Protein AF-A0A939AJ91-F1 (afdb_monomer)

Sequence (80 aa):
MLHSSPITTTNPIVAALASIRQEWQEAACGTSLLAMDGNVGLILADLINGLNLPPEVQAEILGADLFREMQDLLDAAPRQ

Radius of gyration: 12.78 Å; Cα contacts (8 Å, |Δi|>4): 50; chains: 1; bounding box: 26×38×27 Å

Mean predicted aligned error: 7.3 Å

Secondary structure (DSSP, 8-state):
---------S-HHHHHHHHHHHHHHHHTTT--TTTSTT-HHHHHHHHHHHTT--HHHHHHHHHHHHHHHHHHHHHHS---

Structure (mmCIF, N/CA/C/O backbone):
data_AF-A0A939AJ91-F1
#
_entry.id   AF-A0A939AJ91-F1
#
loop_
_atom_site.group_PDB
_atom_site.id
_atom_site.type_symbol
_atom_site.label_atom_id
_atom_site.label_alt_id
_atom_site.label_comp_id
_atom_site.label_asym_id
_atom_site.label_entity_id
_atom_site.label_seq_id
_atom_site.pdbx_PDB_ins_code
_atom_site.Cartn_x
_atom_site.Cartn_y
_atom_site.Cartn_z
_atom_site.occupancy
_atom_site.B_iso_or_equiv
_atom_site.auth_seq_id
_atom_site.auth_comp_id
_atom_site.auth_asym_id
_atom_site.auth_atom_id
_atom_site.pdbx_PDB_model_num
ATOM 1 N N . MET A 1 1 ? 14.506 18.367 -4.668 1.00 33.66 1 MET A N 1
ATOM 2 C CA . MET A 1 1 ? 13.810 18.286 -3.368 1.00 33.66 1 MET A CA 1
ATOM 3 C C . MET A 1 1 ? 12.383 17.854 -3.661 1.00 33.66 1 MET A C 1
ATOM 5 O O . MET A 1 1 ? 11.598 18.675 -4.121 1.00 33.66 1 MET A O 1
ATOM 9 N N . LEU A 1 2 ? 12.100 16.554 -3.558 1.00 42.75 2 LEU A N 1
ATOM 10 C CA . LEU A 1 2 ? 10.751 16.020 -3.755 1.00 42.75 2 LEU A CA 1
ATOM 11 C C . LEU A 1 2 ? 9.986 16.230 -2.446 1.00 42.75 2 LEU A C 1
ATOM 13 O O . LEU A 1 2 ? 10.475 15.867 -1.381 1.00 42.75 2 LEU A O 1
ATOM 17 N N . HIS A 1 3 ? 8.856 16.925 -2.527 1.00 42.19 3 HIS A N 1
ATOM 18 C CA . HIS A 1 3 ? 8.005 17.220 -1.382 1.00 42.19 3 HIS A CA 1
ATOM 19 C C . HIS A 1 3 ? 7.096 16.015 -1.140 1.00 42.19 3 HIS A C 1
ATOM 21 O O . HIS A 1 3 ? 6.125 15.830 -1.871 1.00 42.19 3 HIS A O 1
ATOM 27 N N . SER A 1 4 ? 7.403 15.202 -0.132 1.00 52.84 4 SER A N 1
ATOM 28 C CA . SER A 1 4 ? 6.487 14.170 0.354 1.00 52.84 4 SER A CA 1
ATOM 29 C C . SER A 1 4 ? 5.355 14.868 1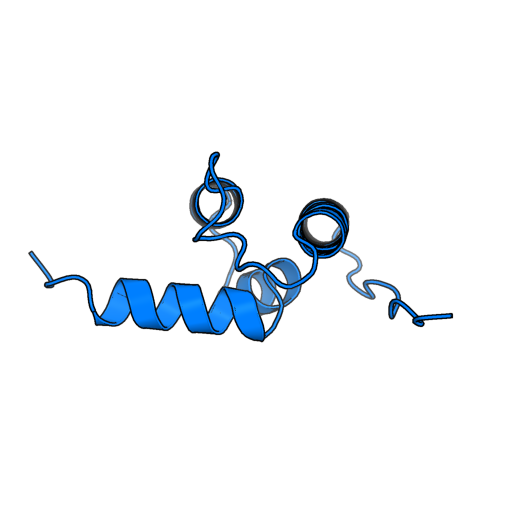.111 1.00 52.84 4 SER A C 1
ATOM 31 O O . SER A 1 4 ? 5.587 15.530 2.124 1.00 52.84 4 SER A O 1
ATOM 33 N N . SER A 1 5 ? 4.130 14.806 0.586 1.00 54.47 5 SER A N 1
ATOM 34 C CA . SER A 1 5 ? 2.951 15.307 1.295 1.00 54.47 5 SER A CA 1
ATOM 35 C C . SER A 1 5 ? 2.797 14.549 2.621 1.00 54.47 5 SER A C 1
ATOM 37 O O . SER A 1 5 ? 2.896 13.320 2.618 1.00 54.47 5 SER A O 1
ATOM 39 N N . PRO A 1 6 ? 2.573 15.241 3.754 1.00 55.09 6 PRO A N 1
ATOM 40 C CA . PRO A 1 6 ? 2.386 14.573 5.034 1.00 55.09 6 PRO A CA 1
ATOM 41 C C . PRO A 1 6 ? 1.149 13.676 4.967 1.00 55.09 6 PRO A C 1
ATOM 43 O O . PRO A 1 6 ? 0.118 14.077 4.429 1.00 55.09 6 PRO A O 1
ATOM 46 N N . ILE A 1 7 ? 1.247 12.466 5.518 1.00 58.88 7 ILE A N 1
ATOM 47 C CA . ILE A 1 7 ? 0.100 11.566 5.650 1.00 58.88 7 ILE A CA 1
ATOM 48 C C . ILE A 1 7 ? -0.845 12.209 6.676 1.00 58.88 7 ILE A C 1
ATOM 50 O O . ILE A 1 7 ? -0.511 12.314 7.853 1.00 58.88 7 ILE A O 1
ATOM 54 N N . THR A 1 8 ? -1.995 12.712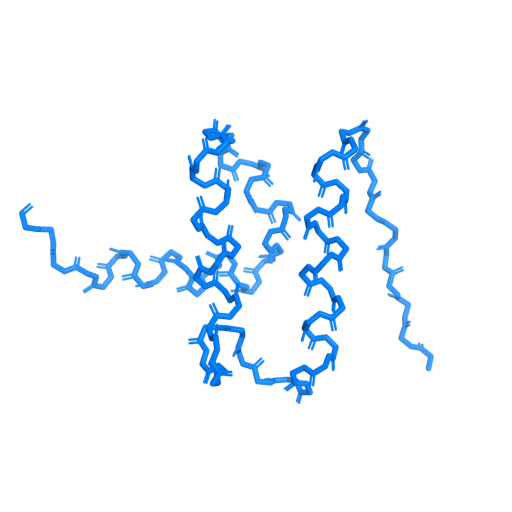 6.225 1.00 59.34 8 THR A N 1
ATOM 55 C CA . THR A 1 8 ? -2.931 13.507 7.044 1.00 59.34 8 THR A CA 1
ATOM 56 C C . THR A 1 8 ? -3.918 12.669 7.864 1.00 59.34 8 THR A C 1
ATOM 58 O O . THR A 1 8 ? -4.833 13.222 8.472 1.00 59.34 8 THR A O 1
ATOM 61 N N . THR A 1 9 ? -3.760 11.346 7.892 1.00 64.81 9 THR A N 1
ATOM 62 C CA . THR A 1 9 ? -4.645 10.449 8.642 1.00 64.81 9 THR A CA 1
ATOM 63 C C . THR A 1 9 ? -4.433 10.576 10.155 1.00 64.81 9 THR A C 1
ATOM 65 O O . THR A 1 9 ? -3.306 10.590 10.648 1.00 64.81 9 THR A O 1
ATOM 68 N N . THR A 1 10 ? -5.517 10.624 10.932 1.00 69.94 10 THR A N 1
ATOM 69 C CA . THR A 1 10 ? -5.449 10.594 12.406 1.00 69.94 10 THR A CA 1
ATOM 70 C C . THR A 1 10 ? -5.282 9.179 12.963 1.00 69.94 10 THR A C 1
ATOM 72 O O . THR A 1 10 ? -5.121 9.014 14.171 1.00 69.94 10 THR A O 1
ATOM 75 N N . ASN A 1 11 ? -5.344 8.146 12.113 1.00 84.25 11 ASN A N 1
ATOM 76 C CA . ASN A 1 11 ? -5.163 6.762 12.532 1.00 84.25 11 ASN A CA 1
ATOM 77 C C . ASN A 1 11 ? -3.667 6.383 12.492 1.00 84.25 11 ASN A C 1
ATOM 79 O O . ASN A 1 11 ? -3.098 6.258 11.407 1.00 84.25 11 ASN A O 1
ATOM 83 N N . PRO A 1 12 ? -3.014 6.145 13.645 1.00 84.06 12 PRO A N 1
ATOM 84 C CA . PRO A 1 12 ? -1.572 5.904 13.695 1.00 84.06 12 PRO A CA 1
ATOM 85 C C . PRO A 1 12 ? -1.138 4.643 12.933 1.00 84.06 12 PRO A C 1
ATOM 87 O O . PRO A 1 12 ? -0.016 4.593 12.439 1.00 84.06 12 PRO A O 1
ATOM 90 N N . ILE A 1 13 ? -2.018 3.645 12.796 1.00 86.00 13 ILE A N 1
ATOM 91 C CA . ILE A 1 13 ? -1.731 2.422 12.031 1.00 86.00 13 ILE A CA 1
ATOM 92 C C . ILE A 1 13 ? -1.689 2.736 10.534 1.00 86.00 13 ILE A C 1
ATOM 94 O O . ILE A 1 13 ? -0.771 2.311 9.838 1.00 86.00 13 ILE A O 1
ATOM 98 N N . VAL A 1 14 ? -2.650 3.525 10.050 1.00 87.94 14 VAL A N 1
ATOM 99 C CA . VAL A 1 14 ? -2.707 3.968 8.648 1.00 87.94 14 VAL A CA 1
ATOM 100 C C . VAL A 1 14 ? -1.477 4.813 8.325 1.00 87.94 14 VAL A C 1
ATOM 102 O O . VAL A 1 14 ? -0.820 4.568 7.317 1.00 87.94 14 VAL A O 1
ATOM 105 N N . ALA A 1 15 ? -1.112 5.739 9.218 1.00 86.69 15 ALA A N 1
ATOM 106 C CA . ALA A 1 15 ? 0.084 6.562 9.064 1.00 86.69 15 ALA A CA 1
ATOM 107 C C . ALA A 1 15 ? 1.359 5.711 8.988 1.00 86.69 15 ALA A C 1
ATOM 109 O O . ALA A 1 15 ? 2.156 5.885 8.071 1.00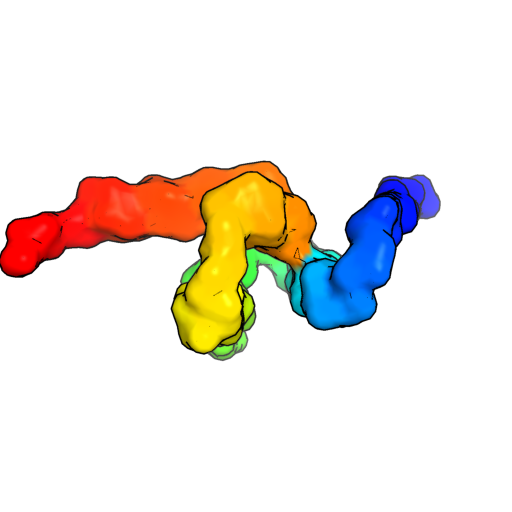 86.69 15 ALA A O 1
ATOM 110 N N . ALA A 1 16 ? 1.528 4.747 9.898 1.00 89.75 16 ALA A N 1
ATOM 111 C CA . ALA A 1 16 ? 2.700 3.877 9.914 1.00 89.75 16 ALA A CA 1
ATOM 112 C C . ALA A 1 16 ? 2.810 3.016 8.646 1.00 89.75 16 ALA A C 1
ATOM 114 O O . ALA A 1 16 ? 3.881 2.941 8.047 1.00 89.75 16 ALA A O 1
ATOM 115 N N . LEU A 1 17 ? 1.712 2.397 8.201 1.00 90.38 17 LEU A N 1
ATOM 116 C CA . LEU A 1 17 ? 1.711 1.566 6.993 1.00 90.38 17 LEU A CA 1
ATOM 117 C C . LEU A 1 17 ? 1.973 2.395 5.730 1.00 90.38 17 LEU A C 1
ATOM 119 O O . LEU A 1 17 ? 2.732 1.969 4.859 1.00 90.38 17 LEU A O 1
ATOM 123 N N . ALA A 1 18 ? 1.398 3.597 5.647 1.00 90.38 18 ALA A N 1
ATOM 124 C CA . ALA A 1 18 ? 1.659 4.522 4.552 1.00 90.38 18 ALA A CA 1
ATOM 125 C C . ALA A 1 18 ? 3.123 4.997 4.538 1.00 90.38 18 ALA A C 1
ATOM 127 O O . ALA A 1 18 ? 3.711 5.083 3.460 1.00 90.38 18 ALA A O 1
ATOM 128 N N . SER A 1 19 ? 3.731 5.258 5.701 1.00 91.06 19 SER A N 1
ATOM 129 C CA . SER A 1 19 ? 5.160 5.590 5.808 1.00 91.06 19 SER A CA 1
ATOM 130 C C . SER A 1 19 ? 6.045 4.436 5.348 1.00 91.06 19 SER A C 1
ATOM 132 O O . SER A 1 19 ? 6.897 4.649 4.491 1.00 91.06 19 SER A O 1
ATOM 134 N N . ILE A 1 20 ? 5.785 3.211 5.822 1.00 90.81 20 ILE A N 1
ATOM 135 C CA . ILE A 1 20 ? 6.509 2.011 5.376 1.00 90.81 20 ILE A CA 1
ATOM 136 C C . ILE A 1 20 ? 6.430 1.898 3.852 1.00 90.81 20 ILE A C 1
ATOM 138 O O . ILE A 1 20 ? 7.456 1.770 3.188 1.00 90.81 20 ILE A O 1
ATOM 142 N N . ARG A 1 21 ? 5.230 2.007 3.269 1.00 92.50 21 ARG A N 1
ATOM 143 C CA . ARG A 1 21 ? 5.082 1.987 1.811 1.00 92.50 21 ARG A CA 1
ATOM 144 C C . ARG A 1 21 ? 5.927 3.073 1.136 1.00 92.50 21 ARG A C 1
ATOM 146 O O . ARG A 1 21 ? 6.592 2.765 0.152 1.00 92.50 21 ARG A O 1
ATOM 153 N N . GLN A 1 22 ? 5.891 4.322 1.611 1.00 90.94 22 GLN A N 1
ATOM 154 C CA . GLN A 1 22 ? 6.666 5.419 1.011 1.00 90.94 22 GLN A CA 1
ATOM 155 C C . GLN A 1 22 ? 8.167 5.132 1.021 1.00 90.94 22 GLN A C 1
ATOM 157 O O . GLN A 1 22 ? 8.799 5.247 -0.024 1.00 90.94 22 GLN A O 1
ATOM 162 N N . GLU A 1 23 ? 8.711 4.696 2.155 1.00 90.69 23 GLU A N 1
ATOM 163 C CA . GLU A 1 23 ? 10.136 4.375 2.299 1.00 90.69 23 GLU A CA 1
ATOM 164 C C . GLU A 1 23 ? 10.577 3.298 1.300 1.00 90.69 23 GLU A C 1
ATOM 166 O O . GLU A 1 23 ? 11.598 3.434 0.624 1.00 90.69 23 GLU A O 1
ATOM 171 N N . TRP A 1 24 ? 9.771 2.247 1.138 1.00 90.75 24 TRP A N 1
ATOM 172 C CA . TRP A 1 24 ? 10.053 1.200 0.159 1.00 90.75 24 TRP A CA 1
ATOM 173 C C . TRP A 1 24 ? 9.877 1.676 -1.280 1.00 90.75 24 TRP A C 1
ATOM 175 O O . TRP A 1 24 ? 10.672 1.305 -2.139 1.00 90.75 24 TRP A O 1
ATOM 185 N N . GLN A 1 25 ? 8.882 2.520 -1.560 1.00 88.75 25 GLN A N 1
ATOM 186 C CA . GLN A 1 25 ? 8.682 3.100 -2.889 1.00 88.75 25 GLN A CA 1
ATOM 187 C C . GLN A 1 25 ? 9.877 3.969 -3.306 1.00 88.75 25 GLN A C 1
ATOM 189 O O . GLN A 1 25 ? 10.300 3.931 -4.462 1.00 88.75 25 GLN A O 1
ATOM 194 N N . GLU A 1 26 ? 10.436 4.731 -2.365 1.00 89.25 26 GLU A N 1
ATOM 195 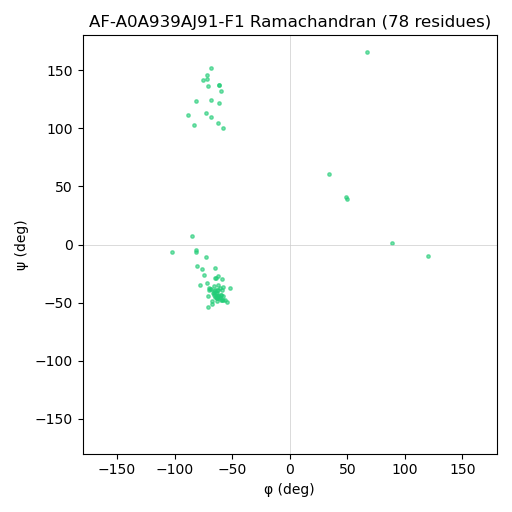C CA . GLU A 1 26 ? 11.655 5.513 -2.569 1.00 89.25 26 GLU A CA 1
ATOM 196 C C . GLU A 1 26 ? 12.859 4.598 -2.826 1.00 89.25 26 GLU A C 1
ATOM 198 O O . GLU A 1 26 ? 13.604 4.817 -3.784 1.00 89.25 26 GLU A O 1
ATOM 203 N N . ALA A 1 27 ? 13.010 3.526 -2.042 1.00 87.50 27 ALA A N 1
ATOM 204 C CA . ALA A 1 27 ? 14.076 2.539 -2.221 1.00 87.50 27 ALA A CA 1
ATOM 205 C C . ALA A 1 27 ? 13.970 1.755 -3.544 1.00 87.50 27 ALA A C 1
ATOM 207 O O . ALA A 1 27 ? 14.986 1.331 -4.096 1.00 87.50 27 ALA A O 1
ATOM 208 N N . ALA A 1 28 ? 12.758 1.581 -4.076 1.00 86.75 28 ALA A N 1
ATOM 209 C CA . ALA A 1 28 ? 12.499 0.867 -5.322 1.00 86.75 28 ALA A CA 1
ATOM 210 C C . ALA A 1 28 ? 12.943 1.633 -6.582 1.00 86.75 28 ALA A C 1
ATOM 212 O O . ALA A 1 28 ? 12.945 1.061 -7.676 1.00 86.75 28 ALA A O 1
ATOM 213 N N . CYS A 1 29 ? 13.302 2.920 -6.462 1.00 84.88 29 CYS A N 1
ATOM 214 C CA . CYS A 1 29 ? 13.768 3.769 -7.566 1.00 84.88 29 CYS A CA 1
ATOM 215 C C . CYS A 1 29 ? 12.855 3.729 -8.811 1.00 84.88 29 CYS A C 1
ATOM 217 O O . CYS A 1 29 ? 13.333 3.716 -9.945 1.00 84.88 29 CYS A O 1
ATOM 219 N N . GLY A 1 30 ? 11.534 3.700 -8.605 1.00 82.81 30 GLY A N 1
ATOM 220 C CA . GLY A 1 30 ? 10.537 3.651 -9.684 1.00 82.81 30 GLY A CA 1
ATOM 221 C C . GLY A 1 30 ? 10.159 2.243 -10.159 1.00 82.81 30 GLY A C 1
ATOM 222 O O . GLY A 1 30 ? 9.318 2.111 -11.044 1.00 82.81 30 GLY A O 1
ATOM 223 N N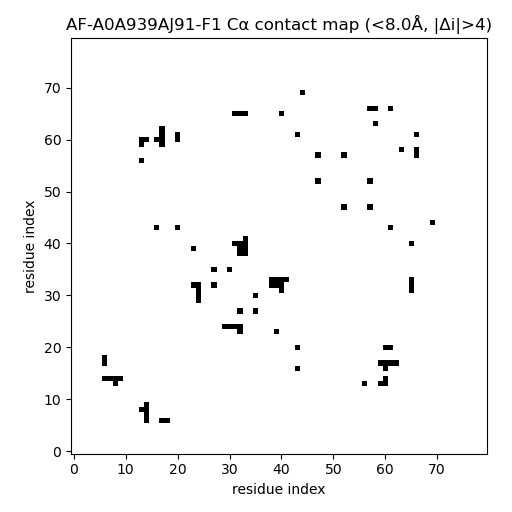 . THR A 1 31 ? 10.729 1.195 -9.563 1.00 86.06 31 THR A N 1
ATOM 224 C CA . THR A 1 31 ? 10.259 -0.187 -9.741 1.00 86.06 31 THR A CA 1
ATOM 225 C C . THR A 1 31 ? 8.975 -0.401 -8.938 1.00 86.06 31 THR A C 1
ATOM 227 O O . THR A 1 31 ? 8.847 0.110 -7.825 1.00 86.06 31 THR A O 1
ATOM 230 N N . SER A 1 32 ? 8.019 -1.159 -9.482 1.00 84.94 32 SER A N 1
ATOM 231 C CA . SER A 1 32 ? 6.808 -1.532 -8.741 1.00 84.94 32 SER A CA 1
ATOM 232 C C . SER A 1 32 ? 7.160 -2.351 -7.495 1.00 84.94 32 SER A C 1
ATOM 234 O O . SER A 1 32 ? 7.960 -3.287 -7.564 1.00 84.94 32 SER A O 1
ATOM 236 N N . LEU A 1 33 ? 6.507 -2.050 -6.365 1.00 88.06 33 LEU A N 1
ATOM 237 C CA . LEU A 1 33 ? 6.648 -2.828 -5.128 1.00 88.06 33 LEU A CA 1
ATOM 238 C C . LEU A 1 33 ? 6.116 -4.261 -5.262 1.00 88.06 33 LEU A C 1
ATOM 240 O O . LEU A 1 33 ? 6.523 -5.127 -4.486 1.00 88.06 33 LEU A O 1
ATOM 244 N N . LEU A 1 34 ? 5.250 -4.520 -6.249 1.00 86.38 34 LEU A N 1
ATOM 245 C CA . LEU A 1 34 ? 4.790 -5.865 -6.599 1.00 86.38 34 LEU A CA 1
ATOM 246 C C . LEU A 1 34 ? 5.802 -6.633 -7.462 1.00 86.38 34 LEU A C 1
ATOM 248 O O . LEU A 1 34 ? 5.727 -7.856 -7.548 1.00 86.38 34 LEU A O 1
ATOM 252 N N . ALA A 1 35 ? 6.746 -5.930 -8.093 1.00 83.75 35 ALA A N 1
ATOM 253 C CA . ALA A 1 35 ? 7.750 -6.495 -8.993 1.00 83.75 35 ALA A CA 1
ATOM 254 C C . ALA A 1 35 ? 9.147 -6.640 -8.359 1.00 83.75 35 ALA A C 1
ATOM 256 O O . ALA A 1 35 ? 10.043 -7.196 -8.990 1.00 83.75 35 ALA A O 1
ATOM 257 N N . MET A 1 36 ? 9.359 -6.138 -7.137 1.00 82.19 36 MET A N 1
ATOM 258 C CA . MET A 1 36 ? 10.635 -6.275 -6.426 1.00 82.19 36 MET A CA 1
ATOM 259 C C . MET A 1 36 ? 10.877 -7.706 -5.928 1.00 82.19 36 MET A C 1
ATOM 261 O O . MET A 1 36 ? 9.958 -8.371 -5.444 1.00 82.19 36 MET A O 1
ATOM 265 N N . ASP A 1 37 ? 12.144 -8.132 -5.932 1.00 65.44 37 ASP A N 1
ATOM 266 C CA . ASP A 1 37 ? 12.595 -9.334 -5.224 1.00 65.44 37 ASP A CA 1
ATOM 267 C C . ASP A 1 37 ? 12.368 -9.152 -3.712 1.00 65.44 37 ASP A C 1
ATOM 269 O O . ASP A 1 37 ? 13.058 -8.381 -3.046 1.00 65.44 37 ASP A O 1
ATOM 273 N N . GLY A 1 38 ? 11.334 -9.813 -3.182 1.00 68.69 38 GLY A N 1
ATOM 274 C CA . GLY A 1 38 ? 10.830 -9.645 -1.809 1.00 68.69 38 GLY A CA 1
ATOM 275 C C . GLY A 1 38 ? 9.369 -9.185 -1.718 1.00 68.69 38 GLY A C 1
ATOM 276 O O . GLY A 1 38 ? 8.801 -9.224 -0.632 1.00 68.69 38 GLY A O 1
ATOM 277 N N . ASN A 1 39 ? 8.768 -8.791 -2.848 1.00 78.38 39 ASN A N 1
ATOM 278 C CA . ASN A 1 39 ? 7.365 -8.413 -3.043 1.00 78.38 39 ASN A CA 1
ATOM 279 C C . ASN A 1 39 ? 6.716 -7.695 -1.845 1.00 78.38 39 ASN A C 1
ATOM 281 O O . ASN A 1 39 ? 5.735 -8.148 -1.251 1.00 78.38 39 ASN A O 1
ATOM 285 N N . VAL A 1 40 ? 7.290 -6.545 -1.487 1.00 83.19 40 VAL A N 1
ATOM 286 C CA . VAL A 1 40 ? 6.791 -5.697 -0.394 1.00 83.19 40 VAL A CA 1
ATOM 287 C C . VAL A 1 40 ? 5.343 -5.261 -0.649 1.00 83.19 40 VAL A C 1
ATOM 289 O O . VAL A 1 40 ? 4.578 -5.099 0.300 1.00 83.19 40 VAL A O 1
ATOM 292 N N . GLY A 1 41 ? 4.938 -5.137 -1.919 1.00 82.44 41 GLY A N 1
ATOM 293 C CA . GLY A 1 41 ? 3.552 -4.869 -2.296 1.00 82.44 41 GLY A CA 1
ATOM 294 C C . GLY A 1 41 ? 2.580 -5.948 -1.805 1.00 82.44 41 GLY A C 1
ATOM 295 O O . GLY A 1 41 ? 1.547 -5.606 -1.235 1.00 82.44 41 GLY A O 1
ATOM 296 N N . LEU A 1 42 ? 2.926 -7.234 -1.935 1.00 85.81 42 LEU A N 1
ATOM 297 C CA . LEU A 1 42 ? 2.106 -8.335 -1.413 1.00 85.81 42 LEU A CA 1
ATOM 298 C C . LEU A 1 42 ? 2.084 -8.375 0.117 1.00 85.81 42 LEU A C 1
ATOM 300 O O . LEU A 1 42 ? 1.035 -8.616 0.702 1.00 85.81 42 LEU A O 1
ATOM 304 N N . ILE A 1 43 ? 3.207 -8.087 0.780 1.00 88.00 43 ILE A N 1
ATOM 305 C CA . ILE A 1 43 ? 3.251 -8.036 2.251 1.00 88.00 43 ILE A CA 1
ATOM 306 C C . ILE A 1 43 ? 2.321 -6.933 2.779 1.00 88.00 43 ILE A C 1
ATOM 308 O O . ILE A 1 43 ? 1.560 -7.154 3.723 1.00 88.00 43 ILE A O 1
ATOM 312 N N . LEU A 1 44 ? 2.355 -5.748 2.162 1.00 87.25 44 LEU A N 1
ATOM 313 C CA . LEU A 1 44 ? 1.451 -4.646 2.500 1.00 87.25 44 LEU A CA 1
ATOM 314 C C . LEU A 1 44 ? -0.011 -5.011 2.220 1.00 87.25 44 LEU A C 1
ATOM 316 O O . LEU A 1 44 ? -0.870 -4.730 3.054 1.00 87.25 44 LEU A O 1
ATOM 320 N N . ALA A 1 45 ? -0.289 -5.669 1.093 1.00 85.00 45 ALA A N 1
ATOM 321 C CA . ALA A 1 45 ? -1.621 -6.163 0.758 1.00 85.00 45 ALA A CA 1
ATOM 322 C C . ALA A 1 45 ? -2.163 -7.131 1.824 1.00 85.00 45 ALA A C 1
ATOM 324 O O . ALA A 1 45 ? -3.285 -6.958 2.303 1.00 85.00 45 ALA A O 1
ATOM 325 N N . ASP A 1 46 ? -1.355 -8.102 2.252 1.00 87.25 46 ASP A N 1
ATOM 326 C CA . ASP A 1 46 ? -1.730 -9.078 3.279 1.00 87.25 46 ASP A CA 1
ATOM 327 C C . ASP A 1 46 ? -1.987 -8.421 4.638 1.00 87.25 46 ASP A C 1
ATOM 329 O O . ASP A 1 46 ? -2.964 -8.749 5.313 1.00 87.25 46 ASP A O 1
ATOM 333 N N . LEU A 1 47 ? -1.156 -7.454 5.035 1.00 86.69 47 LEU A N 1
ATOM 334 C CA . LEU A 1 47 ? -1.345 -6.689 6.272 1.00 86.69 47 LEU A CA 1
ATOM 335 C C . LEU A 1 47 ? -2.661 -5.905 6.259 1.00 86.69 47 LEU A C 1
ATOM 337 O O . LEU A 1 47 ? -3.413 -5.937 7.232 1.00 86.69 47 LEU A O 1
ATOM 341 N N . ILE A 1 48 ? -2.959 -5.217 5.159 1.00 87.00 48 ILE A N 1
ATOM 342 C CA . ILE A 1 48 ? -4.182 -4.420 5.009 1.00 87.00 48 ILE A CA 1
ATOM 343 C C . ILE A 1 48 ? -5.426 -5.318 5.014 1.00 87.00 48 ILE A C 1
ATOM 345 O O . ILE A 1 48 ? -6.409 -4.998 5.690 1.00 87.00 48 ILE A O 1
ATOM 349 N N . ASN A 1 49 ? -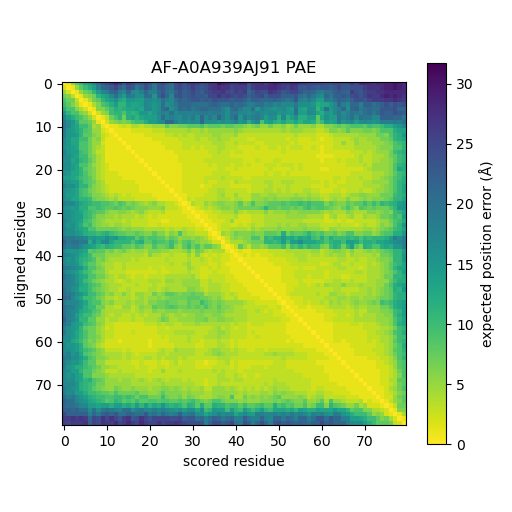5.363 -6.460 4.323 1.00 84.81 49 ASN A N 1
ATOM 350 C CA . ASN A 1 49 ? -6.424 -7.466 4.313 1.00 84.81 49 ASN A CA 1
ATOM 351 C C . ASN A 1 49 ? -6.641 -8.077 5.704 1.00 84.81 49 ASN A C 1
ATOM 353 O O . ASN A 1 49 ? -7.778 -8.179 6.163 1.00 84.81 49 ASN A O 1
ATOM 357 N N . GLY A 1 50 ? -5.567 -8.434 6.414 1.00 85.12 50 GLY A N 1
ATOM 358 C CA . GLY A 1 50 ? -5.636 -8.992 7.767 1.00 85.12 50 GLY A CA 1
ATOM 359 C C . GLY A 1 50 ? -6.207 -8.020 8.804 1.00 85.12 50 GLY A C 1
ATOM 360 O O . GLY A 1 50 ? -6.840 -8.445 9.769 1.00 85.12 50 GLY A O 1
ATOM 361 N N . LEU A 1 51 ? -6.036 -6.714 8.589 1.00 86.12 51 LEU A N 1
ATOM 362 C CA . LEU A 1 51 ? -6.627 -5.657 9.414 1.00 86.12 51 LEU A CA 1
ATOM 363 C C . LEU A 1 51 ? -8.090 -5.343 9.051 1.00 86.12 51 LEU A C 1
ATOM 365 O O . LEU A 1 51 ? -8.718 -4.538 9.740 1.00 86.12 51 LEU A O 1
ATOM 369 N N . ASN A 1 52 ? -8.635 -5.972 8.002 1.00 86.12 52 ASN A N 1
ATOM 370 C CA . ASN A 1 52 ? -9.994 -5.766 7.493 1.00 86.12 52 ASN A CA 1
ATOM 371 C C . ASN A 1 52 ? -10.339 -4.275 7.303 1.00 86.12 52 ASN A C 1
ATOM 373 O O . ASN A 1 52 ? -11.423 -3.812 7.671 1.00 86.12 52 ASN A O 1
ATOM 377 N N . LEU A 1 53 ? -9.375 -3.504 6.788 1.00 85.00 53 LEU A N 1
ATOM 378 C CA . LEU A 1 53 ? -9.528 -2.064 6.587 1.00 85.00 53 LEU A CA 1
ATOM 379 C C . LEU A 1 53 ? -10.489 -1.790 5.422 1.00 85.00 53 LEU A C 1
ATOM 381 O O . LEU A 1 53 ? -10.447 -2.507 4.420 1.00 85.00 53 LEU A O 1
ATOM 385 N N . PRO A 1 54 ? -11.338 -0.754 5.511 1.00 85.56 54 PRO A N 1
ATOM 386 C CA . PRO A 1 54 ? -12.263 -0.430 4.435 1.00 85.56 54 PRO A CA 1
ATOM 387 C C . PRO A 1 54 ? -11.503 0.083 3.196 1.00 85.56 54 PRO A C 1
ATOM 389 O O . PRO A 1 54 ? -10.424 0.667 3.353 1.00 85.56 54 PRO A O 1
ATOM 392 N N . PRO A 1 55 ? -12.040 -0.101 1.973 1.00 84.44 55 PRO A N 1
ATOM 393 C CA . PRO A 1 55 ? -11.348 0.207 0.716 1.00 84.44 55 PRO A CA 1
ATOM 394 C C . PRO A 1 55 ? -10.769 1.624 0.642 1.00 84.44 55 PRO A C 1
ATOM 396 O O . PRO A 1 55 ? -9.662 1.808 0.142 1.00 84.44 55 PRO A O 1
ATOM 399 N N . GLU A 1 56 ? -11.469 2.620 1.191 1.00 86.62 56 GLU A N 1
ATOM 400 C CA . GLU A 1 56 ? -10.988 4.003 1.253 1.00 86.62 56 GLU A CA 1
ATOM 401 C C . GLU A 1 56 ? -9.681 4.153 2.048 1.00 86.62 56 GLU A C 1
ATOM 403 O O . GLU A 1 56 ? -8.795 4.907 1.649 1.00 86.62 56 GLU A O 1
ATOM 408 N N . VAL A 1 57 ? -9.522 3.390 3.132 1.00 87.62 57 VAL A N 1
ATOM 409 C CA . VAL A 1 57 ? -8.309 3.382 3.960 1.00 87.62 57 VAL A CA 1
ATOM 410 C C . VAL A 1 57 ? -7.207 2.569 3.286 1.00 87.62 57 VAL A C 1
ATOM 412 O O . VAL A 1 57 ? -6.036 2.938 3.362 1.00 87.62 57 VAL A O 1
ATOM 415 N N . GLN A 1 58 ? -7.557 1.488 2.585 1.00 88.69 58 GLN A N 1
ATOM 416 C CA . GLN A 1 58 ? -6.580 0.725 1.802 1.00 88.69 58 GLN A CA 1
ATOM 417 C C . GLN A 1 58 ? -5.940 1.600 0.721 1.00 88.69 58 GLN A C 1
ATOM 419 O O . GLN A 1 58 ? -4.718 1.607 0.580 1.00 88.69 58 GLN A O 1
ATOM 424 N N . ALA A 1 59 ? -6.755 2.383 0.008 1.00 88.00 59 ALA A N 1
ATOM 425 C CA . ALA A 1 59 ? -6.290 3.321 -1.007 1.00 88.00 59 ALA A CA 1
ATOM 426 C C . ALA A 1 59 ? -5.382 4.416 -0.420 1.00 88.00 59 ALA A C 1
ATOM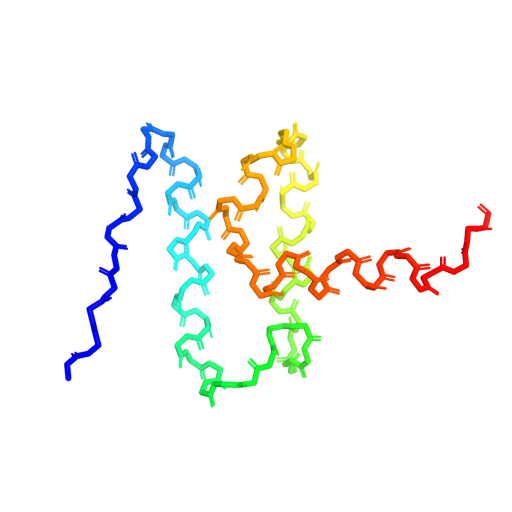 428 O O . ALA A 1 59 ? -4.413 4.818 -1.063 1.00 88.00 59 ALA A O 1
ATOM 429 N N . GLU A 1 60 ? -5.648 4.868 0.809 1.00 89.50 60 GLU A N 1
ATOM 430 C CA . GLU A 1 60 ? -4.783 5.819 1.515 1.00 89.50 60 GLU A CA 1
ATOM 431 C C . GLU A 1 60 ? -3.410 5.212 1.854 1.00 89.50 60 GLU A C 1
ATOM 433 O O . GLU A 1 60 ? -2.377 5.847 1.630 1.00 89.50 60 GLU A O 1
ATOM 438 N N . ILE A 1 61 ? -3.382 3.968 2.341 1.00 89.38 61 ILE A N 1
ATOM 439 C CA . ILE A 1 61 ? -2.137 3.271 2.697 1.00 89.38 61 ILE A CA 1
ATOM 440 C C . ILE A 1 61 ? -1.310 2.966 1.450 1.00 89.38 61 ILE A C 1
ATOM 442 O O . ILE A 1 61 ? -0.120 3.287 1.402 1.00 89.38 61 ILE A O 1
ATOM 446 N N . LEU A 1 62 ? -1.942 2.351 0.449 1.00 89.25 62 LEU A N 1
ATOM 447 C CA . LEU A 1 62 ? -1.298 1.871 -0.773 1.00 89.25 62 LEU A CA 1
ATOM 448 C C . LEU A 1 62 ? -0.941 3.020 -1.723 1.00 89.25 62 LEU A C 1
ATOM 450 O O . LEU A 1 62 ? 0.011 2.915 -2.490 1.00 89.25 62 LEU A O 1
ATOM 454 N N . GLY A 1 63 ? -1.649 4.146 -1.656 1.00 88.19 63 GLY A N 1
ATOM 455 C CA . GLY A 1 63 ? -1.528 5.204 -2.652 1.00 88.19 63 GLY A CA 1
ATOM 456 C C . GLY A 1 63 ? -2.061 4.770 -4.023 1.00 88.19 63 GLY A C 1
ATOM 457 O O . GLY A 1 63 ? -2.300 3.594 -4.286 1.00 88.19 63 GLY A O 1
ATOM 458 N N . ALA A 1 64 ? -2.262 5.740 -4.917 1.00 86.56 64 ALA A N 1
ATOM 459 C CA . ALA A 1 64 ? -3.000 5.520 -6.162 1.00 86.56 64 ALA A CA 1
ATOM 460 C C . ALA A 1 64 ? -2.385 4.445 -7.081 1.00 86.56 64 ALA A C 1
ATOM 462 O O . ALA A 1 64 ? -3.119 3.613 -7.610 1.00 86.56 64 ALA A O 1
ATOM 463 N N . ASP A 1 65 ? -1.061 4.451 -7.259 1.00 87.94 65 ASP A N 1
ATOM 464 C CA . ASP A 1 65 ? -0.393 3.560 -8.214 1.00 87.94 65 ASP A CA 1
ATOM 465 C C . ASP A 1 65 ? -0.411 2.100 -7.751 1.00 87.94 65 ASP A C 1
ATOM 467 O O . ASP A 1 65 ? -0.942 1.244 -8.456 1.00 87.94 65 ASP A O 1
ATOM 471 N N . LEU A 1 66 ? 0.070 1.822 -6.534 1.00 86.56 66 LEU A N 1
ATOM 472 C CA . LEU A 1 66 ? 0.088 0.462 -5.987 1.00 86.56 66 LEU A CA 1
ATOM 473 C C . LEU A 1 66 ? -1.331 -0.080 -5.764 1.00 86.56 66 LEU A C 1
ATOM 475 O O . LEU A 1 66 ? -1.578 -1.260 -6.002 1.00 86.56 66 LEU A O 1
ATOM 479 N N . PHE A 1 67 ? -2.280 0.770 -5.355 1.00 89.44 67 PHE A N 1
ATOM 480 C CA . PHE A 1 67 ? -3.682 0.368 -5.218 1.00 89.44 67 PHE A CA 1
ATOM 481 C C . PHE A 1 67 ? -4.296 -0.040 -6.561 1.00 89.44 67 PHE A C 1
ATOM 483 O O . PHE A 1 67 ? -5.066 -0.999 -6.617 1.00 89.44 67 PHE A O 1
ATOM 490 N N . ARG A 1 68 ? -3.960 0.665 -7.649 1.00 88.81 68 ARG A N 1
ATOM 491 C CA . ARG A 1 68 ? -4.399 0.291 -8.997 1.00 88.81 68 ARG A CA 1
ATOM 492 C C . ARG A 1 68 ? -3.755 -1.016 -9.443 1.00 88.81 68 ARG A C 1
ATOM 494 O O . ARG A 1 68 ? -4.475 -1.908 -9.865 1.00 88.81 68 ARG A O 1
ATOM 501 N N . GLU A 1 69 ? -2.440 -1.158 -9.296 1.00 88.62 69 GLU A N 1
ATOM 502 C CA . GLU A 1 69 ? -1.744 -2.395 -9.679 1.00 88.62 69 GLU A CA 1
ATOM 503 C C . GLU A 1 69 ? -2.294 -3.620 -8.933 1.00 88.62 69 GLU A C 1
ATOM 505 O O . GLU A 1 69 ? -2.427 -4.700 -9.506 1.00 88.62 69 GLU A O 1
ATOM 510 N N . MET A 1 70 ? -2.665 -3.450 -7.664 1.00 85.88 70 MET A N 1
ATOM 511 C CA . MET A 1 70 ? -3.271 -4.506 -6.860 1.00 85.88 70 MET A CA 1
ATOM 512 C C . MET A 1 70 ? -4.695 -4.855 -7.322 1.00 85.88 70 MET A C 1
ATOM 514 O O . MET A 1 70 ? -5.035 -6.035 -7.370 1.00 85.88 70 MET A O 1
ATOM 518 N N . GLN A 1 71 ? -5.513 -3.868 -7.705 1.00 85.88 71 GLN A N 1
ATOM 519 C CA . GLN A 1 71 ? -6.823 -4.123 -8.323 1.00 85.88 71 GLN A CA 1
ATOM 520 C C . GLN A 1 71 ? -6.683 -4.849 -9.659 1.00 85.88 71 GLN A C 1
ATOM 522 O O . GLN A 1 71 ? -7.350 -5.857 -9.865 1.00 85.88 71 GLN A O 1
ATOM 527 N N . ASP A 1 72 ? -5.770 -4.395 -10.520 1.00 86.31 72 ASP A N 1
ATOM 528 C CA . ASP A 1 72 ? -5.508 -5.022 -11.816 1.00 86.31 72 ASP A CA 1
ATOM 529 C C . ASP A 1 72 ? -5.090 -6.492 -11.637 1.00 86.31 72 ASP A C 1
ATOM 531 O O . ASP A 1 72 ? -5.531 -7.368 -12.382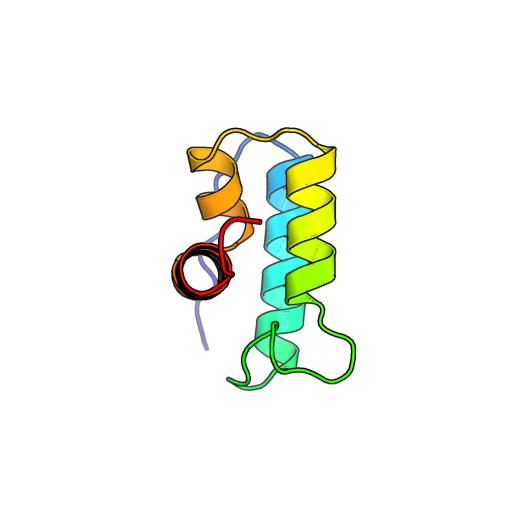 1.00 86.31 72 ASP A O 1
ATOM 535 N N . LEU A 1 73 ? -4.281 -6.786 -10.613 1.00 82.94 73 LEU A N 1
ATOM 536 C CA . LEU A 1 73 ? -3.861 -8.146 -10.278 1.00 82.94 73 LEU A CA 1
ATOM 537 C C . LEU A 1 73 ? -5.031 -9.014 -9.791 1.00 82.94 73 LEU A C 1
ATOM 539 O O . LEU A 1 73 ? -5.134 -10.174 -10.190 1.00 82.94 73 LEU A O 1
ATOM 543 N N . LEU A 1 74 ? -5.919 -8.467 -8.958 1.00 78.25 74 LEU A N 1
ATOM 544 C CA . LEU A 1 74 ? -7.110 -9.169 -8.468 1.00 78.25 74 LEU A CA 1
ATOM 545 C C . LEU A 1 74 ? -8.145 -9.410 -9.574 1.00 78.25 74 LEU A C 1
ATOM 547 O O . LEU A 1 74 ? -8.745 -10.482 -9.616 1.00 78.25 74 LEU A O 1
ATOM 551 N N . ASP A 1 75 ? -8.332 -8.453 -10.480 1.00 78.19 75 ASP A N 1
ATOM 552 C CA . ASP A 1 75 ? -9.241 -8.583 -11.622 1.00 78.19 75 ASP A CA 1
ATOM 553 C C . ASP A 1 75 ? -8.698 -9.547 -12.687 1.00 78.19 75 ASP A C 1
ATOM 555 O O . ASP A 1 75 ? -9.469 -10.255 -13.341 1.00 78.19 75 ASP A O 1
ATOM 559 N N . ALA A 1 76 ? -7.374 -9.609 -12.852 1.00 74.94 76 ALA A N 1
ATOM 560 C CA . ALA A 1 76 ? -6.710 -10.556 -13.746 1.00 74.94 76 ALA A CA 1
ATOM 561 C C . ALA A 1 76 ? -6.650 -11.985 -13.179 1.00 74.94 76 ALA A C 1
ATOM 563 O O . ALA A 1 76 ? -6.478 -12.940 -13.944 1.00 74.94 76 ALA A O 1
ATOM 564 N N . ALA A 1 77 ? -6.785 -12.156 -11.861 1.00 67.06 77 ALA A N 1
ATOM 565 C CA . ALA A 1 77 ? -6.839 -13.472 -11.246 1.00 67.06 77 ALA A CA 1
ATOM 566 C C . ALA A 1 77 ? -8.152 -14.178 -11.647 1.00 67.06 77 ALA A C 1
ATOM 568 O O . ALA A 1 77 ? -9.241 -13.642 -11.423 1.00 67.06 77 ALA A O 1
ATOM 569 N N . PRO A 1 78 ? -8.104 -15.387 -12.241 1.00 53.25 78 PRO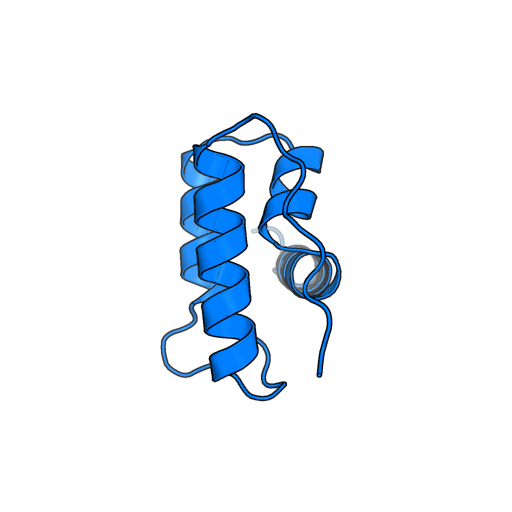 A N 1
ATOM 570 C CA . PRO A 1 78 ? -9.321 -16.122 -12.549 1.00 53.25 78 PRO A CA 1
ATOM 571 C C . PRO A 1 78 ? -10.057 -16.400 -11.239 1.00 53.25 78 PRO A C 1
ATOM 573 O O . PRO A 1 78 ? -9.492 -17.016 -10.335 1.00 53.25 78 PRO A O 1
ATOM 576 N N . ARG A 1 79 ? -11.309 -15.937 -11.139 1.00 55.41 79 ARG A N 1
ATOM 577 C CA . ARG A 1 79 ? -12.209 -16.292 -10.035 1.00 55.41 79 ARG A CA 1
ATOM 578 C C . ARG A 1 79 ? -12.350 -17.816 -10.030 1.00 55.41 79 ARG A C 1
ATOM 580 O O . ARG A 1 79 ? -13.039 -18.355 -10.896 1.00 55.41 79 ARG A O 1
ATOM 587 N N . GLN A 1 80 ? -11.620 -18.485 -9.142 1.00 42.47 80 GLN A N 1
ATOM 588 C CA . GLN A 1 80 ? -11.759 -19.921 -8.903 1.00 42.47 80 GLN A CA 1
ATOM 589 C C . GLN A 1 80 ? -12.987 -20.194 -8.043 1.00 42.47 80 GLN A C 1
ATOM 591 O O . GLN A 1 80 ? -13.249 -19.383 -7.125 1.00 42.47 80 GLN A O 1
#

Foldseek 3Di:
DDDDDQLPDPDVVLNVLLVVLVVVCVVCVNPQCCPDPVSVLVVSVVVCVVVVPDLVSSCSNCPDPSSVVVVVVVVPDPPD

pLDDT: mean 80.24, std 13.59, range [33.66, 92.5]

Solvent-accessible surface area (backbone atoms only — not comparable to full-atom values): 4840 Å² total; per-residue (Å²): 137,85,84,78,77,77,76,83,60,91,46,68,67,54,39,50,49,26,48,54,46,49,56,50,48,61,72,40,74,82,49,56,47,70,73,41,96,82,29,57,40,55,54,53,51,51,53,45,57,75,65,66,57,55,69,74,57,46,41,62,32,51,32,73,67,56,40,46,55,50,49,54,50,57,71,68,45,78,88,122